Protein AF-A0A1S9T8D0-F1 (afdb_monomer_lite)

Radius of gyration: 22.9 Å; chains: 1; bounding box: 48×33×61 Å

Foldseek 3Di:
DDDDDVCLLPPPCPLLVPDPDPLLVLLLVLLLVCCVQVLPPPPPDDDDDPVNVVSLVVQQVVQVPDPSHDGSVSSNVNSNVVVSVVVVVPQPFDDLPDDLVLLLVLLVCVVVVHDLVVSCVVVVHDSVSSVCLVVLPGSDPVSSVSSVVSNCVNVVD

Organism: Bacillus mycoides (NCBI:txid1405)

pLDDT: mean 74.88, std 17.74, range [31.97, 97.12]

Sequence (157 aa):
MANISEQKLNAPIENVKIAERDYIELAKELAKKIVELDPNGDEEGYECTGEELEQLREIRLKAVNDKDILKGDYVIAAYIDLYREREKFKGEGKYLKATDELIEKIFLNSSEKGNVVEFCSKHGISRDKYYRILKNQFKQEDDRERVERIRMLVSGR

Secondary structure (DSSP, 8-state):
-----HHHHTS-GGGGGG---HHHHHHHHHHHHHHHH-SS---SS-PPPHHHHHHHHHHHHHHHT-SSS--HHHHHHHHHHHHHHHHHT--SS------HHHHHHHHHHHHTT--HHHHHHHHT--HHHHHHHHTT--SSHHHHHHHHHHHHHHHT-

Structure (mmCIF, N/CA/C/O backbone):
data_AF-A0A1S9T8D0-F1
#
_entry.id   AF-A0A1S9T8D0-F1
#
loop_
_atom_site.group_PDB
_atom_site.id
_atom_site.type_symbol
_atom_site.label_atom_id
_atom_site.label_alt_id
_atom_site.label_comp_id
_atom_site.label_asym_id
_atom_site.label_entity_id
_atom_site.label_seq_id
_atom_site.pdbx_PDB_ins_code
_atom_site.Cartn_x
_atom_site.Cartn_y
_atom_site.Cartn_z
_atom_site.occupancy
_atom_site.B_iso_or_equiv
_atom_site.auth_seq_id
_atom_site.auth_comp_id
_atom_site.auth_asym_id
_atom_site.auth_atom_id
_atom_site.pdbx_PDB_model_num
ATOM 1 N N . MET A 1 1 ? 8.963 20.587 -30.701 1.00 31.97 1 MET A N 1
ATOM 2 C CA . MET A 1 1 ? 8.473 20.146 -29.376 1.00 31.97 1 MET A CA 1
ATOM 3 C C . MET A 1 1 ? 7.004 19.782 -29.526 1.00 31.97 1 MET A C 1
ATOM 5 O O . MET A 1 1 ? 6.242 20.634 -29.955 1.00 31.97 1 MET A O 1
ATOM 9 N N . ALA A 1 2 ? 6.597 18.532 -29.284 1.00 33.91 2 ALA A N 1
ATOM 10 C CA . ALA A 1 2 ? 5.173 18.181 -29.362 1.00 33.91 2 ALA A CA 1
ATOM 11 C C . ALA A 1 2 ? 4.403 18.878 -28.222 1.00 33.91 2 ALA A C 1
ATOM 13 O O . ALA A 1 2 ? 4.768 18.708 -27.060 1.00 33.91 2 ALA A O 1
ATOM 14 N N . ASN A 1 3 ? 3.383 19.675 -28.535 1.00 32.69 3 ASN A N 1
ATOM 15 C CA . ASN A 1 3 ? 2.511 20.297 -27.535 1.00 32.69 3 ASN A CA 1
ATOM 16 C C . ASN A 1 3 ? 1.588 19.220 -26.953 1.00 32.69 3 ASN A C 1
ATOM 18 O O . ASN A 1 3 ? 0.561 18.890 -27.541 1.00 32.69 3 ASN A O 1
ATOM 22 N N . ILE A 1 4 ? 1.981 18.636 -25.823 1.00 42.00 4 ILE A N 1
ATOM 23 C CA . ILE A 1 4 ? 1.073 17.838 -24.997 1.00 42.00 4 ILE A CA 1
ATOM 24 C C . ILE A 1 4 ? 0.366 18.819 -24.065 1.00 42.00 4 ILE A C 1
ATOM 26 O O . ILE A 1 4 ? 1.030 19.613 -23.408 1.00 42.00 4 ILE A O 1
ATOM 30 N N . SER A 1 5 ? -0.967 18.794 -24.042 1.00 44.09 5 SER A N 1
ATOM 31 C CA . SER A 1 5 ? -1.758 19.635 -23.142 1.00 44.09 5 SER A CA 1
ATOM 32 C C . SER A 1 5 ? -1.542 19.232 -21.678 1.00 44.09 5 SER A C 1
ATOM 34 O O . SER A 1 5 ? -1.383 18.049 -21.382 1.00 44.09 5 SER A O 1
ATOM 36 N N . GLU A 1 6 ? -1.600 20.189 -20.746 1.00 41.91 6 GLU A N 1
ATOM 37 C CA . GLU A 1 6 ? -1.511 19.926 -19.294 1.00 41.91 6 GLU A CA 1
ATOM 38 C C . GLU A 1 6 ? -2.536 18.886 -18.815 1.00 41.91 6 GLU A C 1
ATOM 40 O O . GLU A 1 6 ? -2.246 18.085 -17.936 1.00 41.91 6 GLU A O 1
ATOM 45 N N . GLN A 1 7 ? -3.714 18.826 -19.444 1.00 41.06 7 GLN A N 1
ATOM 46 C CA . GLN A 1 7 ? -4.706 17.776 -19.185 1.00 41.06 7 GLN A CA 1
ATOM 47 C C . GLN A 1 7 ? -4.200 16.372 -19.520 1.00 41.06 7 GLN A C 1
ATOM 49 O O . GLN A 1 7 ? -4.481 15.436 -18.784 1.00 41.06 7 GLN A O 1
ATOM 54 N N . LYS A 1 8 ? -3.466 16.217 -20.628 1.00 45.25 8 LYS A N 1
ATOM 55 C CA . LYS A 1 8 ? -2.830 14.947 -20.986 1.00 45.25 8 LYS A CA 1
ATOM 56 C C . LYS A 1 8 ? -1.671 14.647 -20.033 1.00 45.25 8 LYS A C 1
ATOM 58 O O . LYS A 1 8 ? -1.516 13.505 -19.629 1.00 45.25 8 LYS A O 1
ATOM 63 N N . LEU A 1 9 ? -0.917 15.668 -19.628 1.00 42.59 9 LEU A N 1
ATOM 64 C CA . LEU A 1 9 ? 0.166 15.547 -18.648 1.00 42.59 9 LEU A CA 1
ATOM 65 C C . LEU A 1 9 ? -0.327 15.091 -17.261 1.00 42.59 9 LEU A C 1
ATOM 67 O O . LEU A 1 9 ? 0.379 14.386 -16.557 1.00 42.59 9 LEU A O 1
ATOM 71 N N . ASN A 1 10 ? -1.544 15.467 -16.875 1.00 41.62 10 ASN A N 1
ATOM 72 C CA . ASN A 1 10 ? -2.137 15.122 -15.580 1.00 41.62 10 ASN A CA 1
ATOM 73 C C . ASN A 1 10 ? -3.204 14.023 -15.687 1.00 41.62 10 ASN A C 1
ATOM 75 O O . ASN A 1 10 ? -3.957 13.795 -14.738 1.00 41.62 10 ASN A O 1
ATOM 79 N N . ALA A 1 11 ? -3.318 13.367 -16.847 1.00 44.59 11 ALA A N 1
ATOM 80 C CA . ALA A 1 11 ? -4.273 12.288 -17.025 1.00 44.59 11 ALA A CA 1
ATOM 81 C C . ALA A 1 11 ? -3.865 11.110 -16.123 1.00 44.59 11 ALA A C 1
ATOM 83 O O . ALA A 1 11 ? -2.700 10.707 -16.150 1.00 44.59 11 ALA A O 1
ATOM 84 N N . PRO A 1 12 ? -4.791 10.542 -15.331 1.00 40.84 12 PRO A N 1
ATOM 85 C CA . PRO A 1 12 ? -4.477 9.406 -14.482 1.00 40.84 12 PRO A CA 1
ATOM 86 C C . PRO A 1 12 ? -3.901 8.262 -15.325 1.00 40.84 12 PRO A C 1
ATOM 88 O O . PRO A 1 12 ? -4.388 7.965 -16.419 1.00 40.84 12 PRO A O 1
ATOM 91 N N . ILE A 1 13 ? -2.884 7.582 -14.784 1.00 50.44 13 ILE A N 1
ATOM 92 C CA . ILE A 1 13 ? -2.142 6.457 -15.400 1.00 50.44 13 ILE A CA 1
ATOM 93 C C . ILE A 1 13 ? -3.057 5.229 -15.672 1.00 50.44 13 ILE A C 1
ATOM 95 O O . ILE A 1 13 ? -2.610 4.147 -16.048 1.00 50.44 13 ILE A O 1
ATOM 99 N N . GLU A 1 14 ? -4.374 5.368 -15.523 1.00 39.81 14 GLU A N 1
ATOM 100 C CA . GLU A 1 14 ? -5.381 4.369 -15.882 1.00 39.81 14 GLU A CA 1
ATOM 101 C C . GLU A 1 14 ? -5.313 3.975 -17.364 1.00 39.81 14 GLU A C 1
ATOM 103 O O . GLU A 1 14 ? -5.489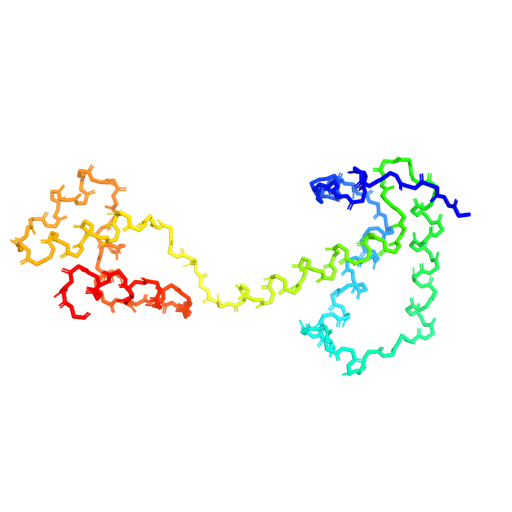 2.800 -17.679 1.00 39.81 14 GLU A O 1
ATOM 108 N N . ASN A 1 15 ? -4.929 4.892 -18.258 1.00 42.66 15 ASN A N 1
ATOM 109 C CA . ASN A 1 15 ? -4.786 4.584 -19.687 1.00 42.66 15 ASN A CA 1
ATOM 110 C C . ASN A 1 15 ? -3.524 3.774 -20.026 1.00 42.66 15 ASN A C 1
ATOM 112 O O . ASN A 1 15 ? -3.501 3.074 -21.034 1.00 42.66 15 ASN A O 1
ATOM 116 N N . VAL A 1 16 ? -2.483 3.810 -19.185 1.00 46.66 16 VAL A N 1
ATOM 117 C CA . VAL A 1 16 ? -1.256 3.020 -19.413 1.00 46.66 16 VAL A CA 1
ATOM 118 C C . VAL A 1 16 ? -1.440 1.574 -18.935 1.00 46.66 16 VAL A C 1
ATOM 120 O O . VAL A 1 16 ? -0.822 0.655 -19.463 1.00 46.66 16 VAL A O 1
ATOM 123 N N . LYS A 1 17 ? -2.350 1.330 -17.979 1.00 43.44 17 LYS A N 1
ATOM 124 C CA . LYS A 1 17 ? -2.675 -0.022 -17.488 1.00 43.44 17 LYS A CA 1
ATOM 125 C C . LYS A 1 17 ? -3.363 -0.925 -18.524 1.00 43.44 17 LYS A C 1
ATOM 127 O O . LYS A 1 17 ? -3.420 -2.126 -18.282 1.00 43.44 17 LYS A O 1
ATOM 132 N N . ILE A 1 18 ? -3.880 -0.379 -19.629 1.00 43.38 18 ILE A N 1
ATOM 133 C CA . ILE A 1 18 ? -4.704 -1.116 -20.610 1.00 43.38 18 ILE A CA 1
ATOM 134 C C . ILE A 1 18 ? -3.951 -1.398 -21.928 1.00 43.38 18 ILE A C 1
ATOM 136 O O . ILE A 1 18 ? -4.416 -2.184 -22.748 1.00 43.38 18 ILE A O 1
ATOM 140 N N . ALA A 1 19 ? -2.769 -0.817 -22.145 1.00 53.94 19 ALA A N 1
ATOM 141 C CA . ALA A 1 19 ? -2.039 -0.992 -23.398 1.00 53.94 19 ALA A CA 1
ATOM 142 C C . ALA A 1 19 ? -1.001 -2.129 -23.312 1.00 53.94 19 ALA A C 1
ATOM 144 O O . ALA A 1 19 ? 0.019 -2.012 -22.637 1.00 53.94 19 ALA A O 1
ATOM 145 N N . GLU A 1 20 ? -1.242 -3.225 -24.033 1.00 56.06 20 GLU A N 1
ATOM 146 C CA . GLU A 1 20 ? -0.247 -4.272 -24.305 1.00 56.06 20 GLU A CA 1
ATOM 147 C C . GLU A 1 20 ? 0.674 -3.802 -25.444 1.00 56.06 20 GLU A C 1
ATOM 149 O O . GLU A 1 20 ? 0.419 -4.048 -26.625 1.00 56.06 20 GLU A O 1
ATOM 154 N N . ARG A 1 21 ? 1.721 -3.038 -25.113 1.00 72.12 21 ARG A N 1
ATOM 155 C CA . ARG A 1 21 ? 2.729 -2.577 -26.084 1.00 72.12 21 ARG A CA 1
ATOM 156 C C . ARG A 1 21 ? 4.131 -2.896 -25.584 1.00 72.12 21 ARG A C 1
ATOM 158 O O . ARG A 1 21 ? 4.458 -2.589 -24.443 1.00 72.12 21 ARG A O 1
ATOM 165 N N . ASP A 1 22 ? 4.994 -3.381 -26.471 1.00 76.62 22 ASP A N 1
ATOM 166 C CA . ASP A 1 22 ? 6.369 -3.772 -26.122 1.00 76.62 22 ASP A CA 1
ATOM 167 C C . ASP A 1 22 ? 7.176 -2.636 -25.468 1.00 76.62 22 ASP A C 1
ATOM 169 O O . ASP A 1 22 ? 7.932 -2.857 -24.527 1.00 76.62 22 ASP A O 1
ATOM 173 N N . TYR A 1 23 ? 6.981 -1.388 -25.911 1.00 77.19 23 TYR A N 1
ATOM 174 C CA . TYR A 1 23 ? 7.696 -0.238 -25.343 1.00 77.19 23 TYR A CA 1
ATOM 175 C C . TYR A 1 23 ? 7.205 0.160 -23.942 1.00 77.19 23 TYR A C 1
ATOM 177 O O . TYR A 1 23 ? 7.911 0.860 -23.221 1.00 77.19 23 TYR A O 1
ATOM 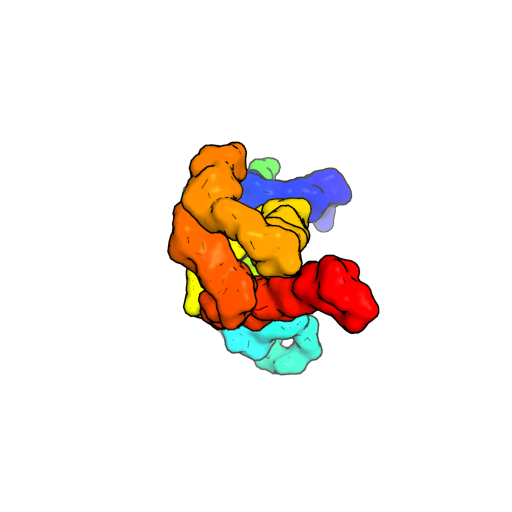185 N N . ILE A 1 24 ? 6.001 -0.266 -23.549 1.00 79.69 24 ILE A N 1
ATOM 186 C CA . ILE A 1 24 ? 5.461 -0.054 -22.202 1.00 79.69 24 ILE A CA 1
ATOM 187 C C . ILE A 1 24 ? 6.091 -1.051 -21.236 1.00 79.69 24 ILE A C 1
ATOM 189 O O . ILE A 1 24 ? 6.461 -0.662 -20.131 1.00 79.69 24 ILE A O 1
ATOM 193 N N . GLU A 1 25 ? 6.262 -2.307 -21.652 1.00 81.69 25 GLU A N 1
ATOM 194 C CA . GLU A 1 25 ? 7.026 -3.288 -20.872 1.00 81.69 25 GLU A CA 1
ATOM 195 C C . GLU A 1 25 ? 8.478 -2.836 -20.703 1.00 81.69 25 GLU A C 1
ATOM 197 O O . GLU A 1 25 ? 8.985 -2.817 -19.583 1.00 81.69 25 GLU A O 1
ATOM 202 N N . LEU A 1 26 ? 9.096 -2.320 -21.770 1.00 82.62 26 LEU A N 1
ATOM 203 C CA . LEU A 1 26 ? 10.441 -1.749 -21.696 1.00 82.62 26 LEU A CA 1
ATOM 204 C C . LEU A 1 26 ? 10.518 -0.561 -20.717 1.00 82.62 26 LEU A C 1
ATOM 206 O O . LEU A 1 26 ? 11.443 -0.470 -19.912 1.00 82.62 26 LEU A O 1
ATOM 210 N N . ALA A 1 27 ? 9.515 0.324 -20.724 1.00 82.69 27 ALA A N 1
ATOM 211 C CA . ALA A 1 27 ? 9.436 1.437 -19.777 1.00 82.69 27 ALA A CA 1
ATOM 212 C C . ALA A 1 27 ? 9.240 0.970 -18.324 1.00 82.69 27 ALA A C 1
ATOM 214 O O . ALA A 1 27 ? 9.817 1.565 -17.414 1.00 82.69 27 ALA A O 1
ATOM 215 N N . LYS A 1 28 ? 8.469 -0.101 -18.090 1.00 82.44 28 LYS A N 1
ATOM 216 C CA . LYS A 1 28 ? 8.297 -0.707 -16.759 1.00 82.44 28 LYS A CA 1
ATOM 217 C C . LYS A 1 28 ? 9.595 -1.307 -16.237 1.00 82.44 28 LYS A C 1
ATOM 219 O O . LYS A 1 28 ? 9.898 -1.129 -15.059 1.00 82.44 28 LYS A O 1
ATOM 224 N N . GLU A 1 29 ? 10.323 -2.045 -17.071 1.00 83.12 29 GLU A N 1
ATOM 225 C CA . GLU A 1 29 ? 11.595 -2.661 -16.685 1.00 83.12 29 GLU A CA 1
ATOM 226 C C . GLU A 1 29 ? 12.643 -1.600 -16.354 1.00 83.12 29 GLU A C 1
ATOM 228 O O . GLU A 1 29 ? 13.293 -1.683 -15.311 1.00 83.12 29 GLU A O 1
ATOM 233 N N . LEU A 1 30 ? 12.744 -0.564 -17.190 1.00 83.38 30 LEU A N 1
ATOM 234 C CA . LEU A 1 30 ? 13.655 0.551 -16.964 1.00 83.38 30 LEU A CA 1
ATOM 235 C C . LEU A 1 30 ? 13.308 1.314 -15.678 1.00 83.38 30 LEU A C 1
ATOM 237 O O . LEU A 1 30 ? 14.175 1.541 -14.840 1.00 83.38 30 LEU A O 1
ATOM 241 N N . ALA A 1 31 ? 12.033 1.652 -15.477 1.00 82.88 31 ALA A N 1
ATOM 242 C CA . ALA A 1 31 ? 11.579 2.324 -14.263 1.00 82.88 31 ALA A CA 1
ATOM 243 C C . ALA A 1 31 ? 11.861 1.506 -12.995 1.00 82.88 31 ALA A C 1
ATOM 245 O O . ALA A 1 31 ? 12.239 2.067 -11.970 1.00 82.88 31 ALA A O 1
ATOM 246 N N . LYS A 1 32 ? 11.715 0.178 -13.063 1.00 83.19 32 LYS A N 1
ATOM 247 C CA . LYS A 1 32 ? 12.037 -0.713 -11.947 1.00 83.19 32 LYS A CA 1
ATOM 248 C C . LYS A 1 32 ? 13.523 -0.652 -11.588 1.00 83.19 32 LYS A C 1
ATOM 250 O O . LYS A 1 32 ? 13.835 -0.481 -10.417 1.00 83.19 32 LYS A O 1
ATOM 255 N N . LYS A 1 33 ? 14.420 -0.746 -12.579 1.00 80.75 33 LYS A N 1
ATOM 256 C CA . LYS A 1 33 ? 15.877 -0.641 -12.369 1.00 80.75 33 LYS A CA 1
ATOM 257 C C . LYS A 1 33 ? 16.270 0.705 -11.761 1.00 80.75 33 LYS A C 1
ATOM 259 O O . LYS A 1 33 ? 17.070 0.745 -10.833 1.00 80.75 33 LYS A O 1
ATOM 264 N N . ILE A 1 34 ? 15.663 1.790 -12.248 1.00 78.12 34 ILE A N 1
ATOM 265 C CA . ILE A 1 34 ? 15.878 3.139 -11.709 1.00 78.12 34 ILE A CA 1
ATOM 266 C C . ILE A 1 34 ? 15.506 3.189 -10.228 1.00 78.12 34 ILE A C 1
ATOM 268 O O . ILE A 1 34 ? 16.302 3.656 -9.428 1.00 78.12 34 ILE A O 1
ATOM 272 N N . VAL A 1 35 ? 14.334 2.676 -9.842 1.00 78.38 35 VAL A N 1
ATOM 273 C CA . VAL A 1 35 ? 13.895 2.676 -8.434 1.00 78.38 35 VAL A CA 1
ATOM 274 C C . VAL A 1 35 ? 14.707 1.713 -7.564 1.00 78.38 35 VAL A C 1
ATOM 276 O O . VAL A 1 35 ? 14.905 1.987 -6.386 1.00 78.38 35 VAL A O 1
ATOM 279 N N . GLU A 1 36 ? 15.207 0.604 -8.112 1.00 77.31 36 GLU A N 1
ATOM 280 C CA . GLU A 1 36 ? 16.118 -0.296 -7.389 1.00 77.31 36 GLU A CA 1
ATOM 281 C C . GLU A 1 36 ? 17.448 0.392 -7.021 1.00 77.31 36 GLU A C 1
ATOM 283 O O . GLU A 1 36 ? 18.027 0.064 -5.986 1.00 77.31 36 GLU A O 1
ATOM 288 N N . LEU A 1 37 ? 17.916 1.343 -7.837 1.00 73.75 37 LEU A N 1
ATOM 289 C CA . LEU A 1 37 ? 19.172 2.077 -7.633 1.00 73.75 37 LEU A CA 1
ATOM 290 C C . LEU A 1 37 ? 18.982 3.426 -6.919 1.00 73.75 37 LEU A C 1
ATOM 292 O O . LEU A 1 37 ? 19.822 3.803 -6.108 1.00 73.75 37 LEU A O 1
ATOM 296 N N . ASP A 1 38 ? 17.878 4.122 -7.190 1.00 70.62 38 ASP A N 1
ATOM 297 C CA . ASP A 1 38 ? 17.482 5.395 -6.580 1.00 70.62 38 ASP A CA 1
ATOM 298 C C . ASP A 1 38 ? 16.011 5.334 -6.100 1.00 70.62 38 ASP A C 1
ATOM 300 O O . ASP A 1 38 ? 15.080 5.856 -6.745 1.00 70.62 38 ASP A O 1
ATOM 304 N N . PRO A 1 39 ? 15.775 4.664 -4.954 1.00 68.12 39 PRO A N 1
ATOM 305 C CA . PRO A 1 39 ? 14.431 4.426 -4.435 1.00 68.12 39 PRO A CA 1
ATOM 306 C C . PRO A 1 39 ? 13.719 5.706 -3.989 1.00 68.12 39 PRO A C 1
ATOM 308 O O . PRO A 1 39 ? 12.487 5.749 -3.995 1.00 68.12 39 PRO A O 1
ATOM 311 N N . ASN A 1 40 ? 14.468 6.752 -3.636 1.00 67.31 40 ASN A N 1
ATOM 312 C CA . ASN A 1 40 ? 13.917 7.985 -3.076 1.00 67.31 40 ASN A CA 1
ATOM 313 C C . ASN A 1 40 ? 13.859 9.142 -4.079 1.00 67.31 40 ASN A C 1
ATOM 315 O O . ASN A 1 40 ? 13.053 10.049 -3.883 1.00 67.31 40 ASN A O 1
ATOM 319 N N . GLY A 1 41 ? 14.602 9.085 -5.188 1.00 66.19 41 GLY A N 1
ATOM 320 C CA . GLY A 1 41 ? 14.648 10.193 -6.143 1.00 66.19 41 GLY A CA 1
ATOM 321 C C . GLY A 1 41 ? 15.604 11.297 -5.752 1.00 66.19 41 GLY A C 1
ATOM 322 O O . GLY A 1 41 ? 15.401 12.428 -6.182 1.00 66.19 41 GLY A O 1
ATOM 323 N N . ASP A 1 42 ? 16.617 10.975 -4.952 1.00 61.94 42 ASP A N 1
ATOM 324 C CA . ASP A 1 42 ? 17.525 11.960 -4.363 1.00 61.94 42 ASP A CA 1
ATOM 325 C C . ASP A 1 42 ? 18.675 12.339 -5.327 1.00 61.94 42 ASP A C 1
ATOM 327 O O . ASP A 1 42 ? 19.631 12.993 -4.922 1.00 61.94 42 ASP A O 1
ATOM 331 N N . GLU A 1 43 ? 18.580 11.939 -6.608 1.00 54.44 43 GLU A N 1
ATOM 332 C CA . GLU A 1 43 ? 19.524 12.176 -7.723 1.00 54.44 43 GLU A CA 1
ATOM 333 C C . GLU A 1 43 ? 20.962 11.648 -7.521 1.00 54.44 43 GLU A C 1
ATOM 335 O O . GLU A 1 43 ? 21.720 11.535 -8.488 1.00 54.44 43 GLU A O 1
ATOM 340 N N . GLU A 1 44 ? 21.349 11.239 -6.313 1.00 48.34 44 GLU A N 1
ATOM 341 C CA . GLU A 1 44 ? 22.659 10.656 -6.027 1.00 48.34 44 GLU A CA 1
ATOM 342 C C . GLU A 1 44 ? 22.727 9.178 -6.456 1.00 48.34 44 GLU A C 1
ATOM 344 O O . GLU A 1 44 ? 22.576 8.267 -5.647 1.00 48.34 44 GLU A O 1
ATOM 349 N N . GLY A 1 45 ? 23.011 8.920 -7.739 1.00 52.97 45 GLY A N 1
ATOM 350 C CA . GLY A 1 45 ? 23.685 7.669 -8.126 1.00 52.97 45 GLY A CA 1
ATOM 351 C C . GLY A 1 45 ? 23.179 6.908 -9.351 1.00 52.97 45 GLY A C 1
ATOM 352 O O . GLY A 1 45 ? 23.804 5.910 -9.708 1.00 52.97 45 GLY A O 1
ATOM 353 N N . TYR A 1 46 ? 22.110 7.339 -10.027 1.00 59.16 46 TYR A N 1
ATOM 354 C CA . TYR A 1 46 ? 21.674 6.662 -11.254 1.00 59.16 46 TYR A CA 1
ATOM 355 C C . TYR A 1 46 ? 22.301 7.283 -12.511 1.00 59.16 46 TYR A C 1
ATOM 357 O O . TYR A 1 46 ? 21.835 8.297 -13.031 1.00 59.16 46 TYR A O 1
ATOM 365 N N . GLU A 1 47 ? 23.339 6.634 -13.039 1.00 64.25 47 GLU A N 1
ATOM 366 C CA . GLU A 1 47 ? 23.850 6.895 -14.387 1.00 64.25 47 GLU A CA 1
ATOM 367 C C . GLU A 1 47 ? 23.299 5.849 -15.364 1.00 64.25 47 GLU A C 1
ATOM 369 O O . GLU A 1 47 ? 23.505 4.650 -15.186 1.00 64.25 47 GLU A O 1
ATOM 374 N N . CYS A 1 48 ? 22.616 6.299 -16.422 1.00 64.62 48 CYS A N 1
ATOM 375 C CA . CYS A 1 48 ? 22.142 5.399 -17.474 1.00 64.62 48 CYS A CA 1
ATOM 376 C C . CYS A 1 48 ? 23.324 4.733 -18.189 1.00 64.62 48 CYS A C 1
ATOM 378 O O . CYS A 1 48 ? 24.200 5.405 -18.740 1.00 64.62 48 CYS A O 1
ATOM 380 N N . THR A 1 49 ? 23.286 3.411 -18.283 1.00 75.06 49 THR A N 1
ATOM 381 C CA . THR A 1 49 ? 24.174 2.633 -19.147 1.00 75.06 49 THR A CA 1
ATOM 382 C C . THR A 1 49 ? 23.876 2.886 -20.631 1.00 75.06 49 THR A C 1
ATOM 384 O O . THR A 1 49 ? 22.806 3.366 -21.015 1.00 75.06 49 THR A O 1
ATOM 387 N N . GLY A 1 50 ? 24.822 2.530 -21.508 1.00 74.56 50 GLY A N 1
ATOM 388 C CA . GLY A 1 50 ? 24.641 2.659 -22.960 1.00 74.56 50 GLY A CA 1
ATOM 389 C C . GLY A 1 50 ? 23.436 1.880 -23.505 1.00 74.56 50 GLY A C 1
ATOM 390 O O . GLY A 1 50 ? 22.792 2.335 -24.447 1.00 74.56 50 GLY A O 1
ATOM 391 N N . GLU A 1 51 ? 23.098 0.746 -22.888 1.00 80.25 51 GLU A N 1
ATOM 392 C CA . GLU A 1 51 ? 21.914 -0.048 -23.229 1.00 80.25 51 GLU A CA 1
ATOM 393 C C . GLU A 1 51 ? 20.620 0.658 -22.800 1.00 80.25 51 GLU A C 1
ATOM 395 O O . GLU A 1 51 ? 19.686 0.776 -23.590 1.00 80.25 51 GLU A O 1
ATOM 400 N N . GLU A 1 52 ? 20.579 1.217 -21.589 1.00 74.50 52 GLU A N 1
ATOM 401 C CA . GLU A 1 52 ? 19.418 1.958 -21.074 1.00 74.50 52 GLU A CA 1
ATOM 402 C C . GLU A 1 52 ? 19.149 3.234 -21.878 1.00 74.50 52 GLU A C 1
ATOM 404 O O . GLU A 1 52 ? 17.996 3.586 -22.121 1.00 74.50 52 GLU A O 1
ATOM 409 N N . LEU A 1 53 ? 20.197 3.899 -22.372 1.00 75.12 53 LEU A N 1
ATOM 410 C CA . LEU A 1 53 ? 20.057 5.029 -23.293 1.00 75.12 53 LEU A CA 1
ATOM 411 C C . LEU A 1 53 ? 19.398 4.628 -24.621 1.00 75.12 53 LEU A C 1
ATOM 413 O O . LEU A 1 53 ? 18.623 5.412 -25.179 1.00 75.12 53 LEU A O 1
ATOM 417 N N . GLU A 1 54 ? 19.676 3.427 -25.125 1.00 79.50 54 GLU A N 1
ATOM 418 C CA . GLU A 1 54 ? 19.053 2.921 -26.348 1.00 79.50 54 GLU A CA 1
ATOM 419 C C . GLU A 1 54 ? 17.594 2.511 -26.098 1.00 79.50 54 GLU A C 1
ATOM 421 O O . GLU A 1 54 ? 16.712 2.870 -26.879 1.00 79.50 54 GLU A O 1
ATOM 426 N N . GLN A 1 55 ? 17.305 1.902 -24.945 1.00 78.69 55 GLN A N 1
ATOM 427 C CA . GLN A 1 55 ? 15.935 1.617 -24.503 1.00 78.69 55 GLN A CA 1
ATOM 428 C C . GLN A 1 55 ? 15.111 2.903 -24.338 1.00 78.69 55 GLN A C 1
ATOM 430 O O . GLN A 1 55 ? 13.981 2.986 -24.817 1.00 78.69 55 GLN A O 1
ATOM 435 N N . LEU A 1 56 ? 15.687 3.955 -23.744 1.00 77.38 56 LEU A N 1
ATOM 436 C CA . LEU A 1 56 ? 15.064 5.279 -23.648 1.00 77.38 56 LEU A CA 1
ATOM 437 C C . LEU A 1 56 ? 14.714 5.843 -25.028 1.00 77.38 56 LEU A C 1
ATOM 439 O O . LEU A 1 56 ? 13.626 6.392 -25.223 1.00 77.38 56 LEU A O 1
ATOM 443 N N . ARG A 1 57 ? 15.624 5.721 -26.000 1.00 77.31 57 ARG A N 1
ATOM 444 C CA . ARG A 1 57 ? 15.373 6.154 -27.382 1.00 77.31 57 ARG A CA 1
ATOM 445 C C . ARG A 1 57 ? 14.260 5.347 -28.028 1.00 77.31 57 ARG A C 1
ATOM 447 O O . ARG A 1 57 ? 13.393 5.945 -28.663 1.00 77.31 57 ARG A O 1
ATOM 454 N N . GLU A 1 58 ? 14.251 4.034 -27.840 1.00 81.00 58 GLU A N 1
ATOM 455 C CA . GLU A 1 58 ? 13.215 3.153 -28.371 1.00 81.00 58 GLU A CA 1
ATOM 456 C C . GLU A 1 58 ? 11.834 3.496 -27.795 1.00 81.00 58 GLU A C 1
ATOM 458 O O . GLU A 1 58 ? 10.878 3.680 -28.554 1.00 81.00 58 GLU A O 1
ATOM 463 N N 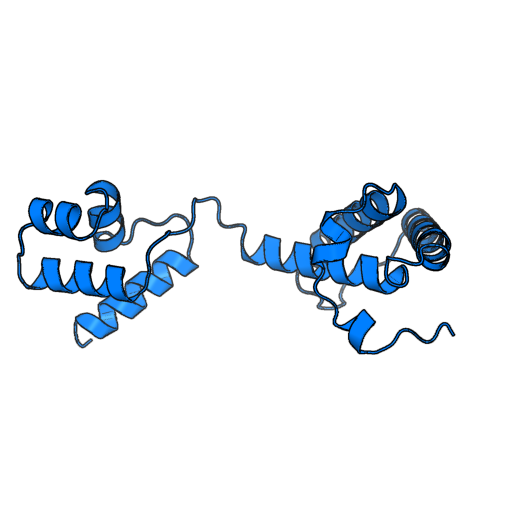. ILE A 1 59 ? 11.741 3.681 -26.474 1.00 79.31 59 ILE A N 1
ATOM 464 C CA . ILE A 1 59 ? 10.514 4.103 -25.785 1.00 79.31 59 ILE A CA 1
ATOM 465 C C . ILE A 1 59 ? 10.048 5.452 -26.325 1.00 79.31 59 ILE A C 1
ATOM 467 O O . ILE A 1 59 ? 8.883 5.599 -26.690 1.00 79.31 59 ILE A O 1
ATOM 471 N N . ARG A 1 60 ? 10.946 6.439 -26.430 1.00 75.56 60 ARG A N 1
ATOM 472 C CA . ARG A 1 60 ? 10.623 7.768 -26.974 1.00 75.56 60 ARG A CA 1
ATOM 473 C C . ARG A 1 60 ? 10.109 7.681 -28.405 1.00 75.56 60 ARG A C 1
ATOM 475 O O . ARG A 1 60 ? 9.087 8.288 -28.712 1.00 75.56 60 ARG A O 1
ATOM 482 N N . LEU A 1 61 ? 10.788 6.935 -29.271 1.00 78.12 61 LEU A N 1
ATOM 483 C CA . LEU A 1 61 ? 10.444 6.832 -30.685 1.00 78.12 61 LEU A CA 1
ATOM 484 C C . LEU A 1 61 ? 9.112 6.102 -30.893 1.00 78.12 61 LEU A C 1
ATOM 486 O O . LEU A 1 61 ? 8.289 6.549 -31.691 1.00 78.12 61 LEU A O 1
ATOM 490 N N . LYS A 1 62 ? 8.862 5.021 -30.150 1.00 77.06 62 LYS A N 1
ATOM 491 C CA . LYS A 1 62 ? 7.597 4.277 -30.223 1.00 77.06 62 LYS A CA 1
ATOM 492 C C . LYS A 1 62 ? 6.438 5.061 -29.598 1.00 77.06 62 LYS A C 1
ATOM 494 O O . LYS A 1 62 ? 5.393 5.177 -30.230 1.00 77.06 62 LYS A O 1
ATOM 499 N N . ALA A 1 63 ? 6.643 5.692 -28.441 1.00 73.12 63 ALA A N 1
ATOM 500 C CA . ALA A 1 63 ? 5.615 6.481 -27.760 1.00 73.12 63 ALA A CA 1
ATOM 501 C C . ALA A 1 63 ? 5.233 7.769 -28.508 1.00 73.12 63 ALA A C 1
ATOM 503 O O . ALA A 1 63 ? 4.080 8.175 -28.468 1.00 73.12 63 ALA A O 1
ATOM 504 N N . VAL A 1 64 ? 6.163 8.415 -29.226 1.00 69.19 64 VAL A N 1
ATOM 505 C CA . VAL A 1 64 ? 5.849 9.600 -30.057 1.00 69.19 64 VAL A CA 1
ATOM 506 C C . VAL A 1 64 ? 4.888 9.265 -31.204 1.00 69.19 64 VAL A C 1
ATOM 508 O O . VAL A 1 64 ? 4.133 10.134 -31.639 1.00 69.19 64 VAL A O 1
ATOM 511 N N . ASN A 1 65 ? 4.909 8.021 -31.686 1.00 69.12 65 ASN A N 1
ATOM 512 C CA . ASN A 1 65 ? 4.016 7.543 -32.739 1.00 69.12 65 ASN A CA 1
ATOM 513 C C . ASN A 1 65 ? 2.668 7.033 -32.202 1.00 69.12 65 ASN A C 1
ATOM 515 O O . ASN A 1 65 ? 1.750 6.802 -32.993 1.00 69.12 65 ASN A O 1
ATOM 519 N N . ASP A 1 66 ? 2.536 6.867 -30.885 1.00 69.19 66 ASP A N 1
ATOM 520 C CA . ASP A 1 66 ? 1.299 6.443 -30.242 1.00 69.19 66 ASP A CA 1
ATOM 521 C C . ASP A 1 66 ? 0.416 7.671 -29.951 1.00 69.19 66 ASP A C 1
ATOM 523 O O . ASP A 1 66 ? 0.842 8.651 -29.340 1.00 69.19 66 ASP A O 1
ATOM 527 N N . LYS A 1 67 ? -0.823 7.658 -30.454 1.00 64.50 67 LYS A N 1
ATOM 528 C CA . LYS A 1 67 ? -1.763 8.784 -30.303 1.00 64.50 67 LYS A CA 1
ATOM 529 C C . LYS A 1 67 ? -2.469 8.781 -28.946 1.00 64.50 67 LYS A C 1
ATOM 531 O O . LYS A 1 67 ? -2.933 9.842 -28.501 1.00 64.50 67 LYS A O 1
ATOM 536 N N . ASP A 1 68 ? -2.542 7.608 -28.326 1.00 61.22 68 ASP A N 1
ATOM 537 C CA . ASP A 1 68 ? -3.308 7.339 -27.113 1.00 61.22 68 ASP A CA 1
ATOM 538 C C . ASP A 1 68 ? -2.434 7.484 -25.862 1.00 61.22 68 ASP A C 1
ATOM 540 O O . ASP A 1 68 ? -2.936 7.784 -24.777 1.00 61.22 68 ASP A O 1
ATOM 544 N N . ILE A 1 69 ? -1.116 7.344 -26.022 1.00 58.72 69 ILE A N 1
ATOM 545 C CA . ILE A 1 69 ? -0.140 7.371 -24.933 1.00 58.72 69 ILE A CA 1
ATOM 546 C C . ILE A 1 69 ? 0.660 8.682 -24.935 1.00 58.72 69 ILE A C 1
ATOM 548 O O . ILE A 1 69 ? 0.793 9.387 -25.934 1.00 58.72 69 ILE A O 1
ATOM 552 N N . LEU A 1 70 ? 1.135 9.070 -23.754 1.00 64.31 70 LEU A N 1
ATOM 553 C CA . LEU A 1 70 ? 1.945 10.269 -23.549 1.00 64.31 70 LEU A CA 1
ATOM 554 C C . LEU A 1 70 ? 3.351 10.083 -24.142 1.00 64.31 70 LEU A C 1
ATOM 556 O O . LEU A 1 70 ? 3.763 8.973 -24.467 1.00 64.31 70 LEU A O 1
ATOM 560 N N . LYS A 1 71 ? 4.114 11.174 -24.289 1.00 69.0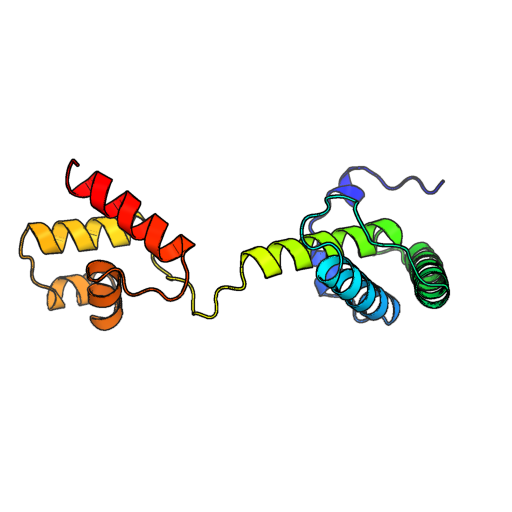0 71 LYS A N 1
ATOM 561 C CA . LYS A 1 71 ? 5.521 11.099 -24.733 1.00 69.00 71 LYS A CA 1
ATOM 562 C C . LYS A 1 71 ? 6.300 10.097 -23.880 1.00 69.00 71 LYS A C 1
ATOM 564 O O . LYS A 1 71 ? 6.079 10.029 -22.676 1.00 69.00 71 LYS A O 1
ATOM 569 N N . GLY A 1 72 ? 7.271 9.412 -24.485 1.00 60.59 72 GLY A N 1
ATOM 570 C CA . GLY A 1 72 ? 8.052 8.364 -23.817 1.00 60.59 72 GLY A CA 1
ATOM 571 C C . GLY A 1 72 ? 8.619 8.763 -22.451 1.00 60.59 72 GLY A C 1
ATOM 572 O O . GLY A 1 72 ? 8.486 7.991 -21.510 1.00 60.59 72 GLY A O 1
ATOM 573 N N . ASP A 1 73 ? 9.137 9.989 -22.304 1.00 64.44 73 ASP A N 1
ATOM 574 C CA . ASP A 1 73 ? 9.656 10.501 -21.019 1.00 64.44 73 ASP A CA 1
ATOM 575 C C . ASP A 1 73 ? 8.615 10.497 -19.899 1.00 64.44 73 ASP A C 1
ATOM 577 O O . ASP A 1 73 ? 8.920 10.171 -18.757 1.00 64.44 73 ASP A O 1
ATOM 581 N N . TYR A 1 74 ? 7.368 10.816 -20.239 1.00 68.25 74 TYR A N 1
ATOM 582 C CA . TYR A 1 74 ? 6.273 10.788 -19.285 1.00 68.25 74 TYR A CA 1
ATOM 583 C C . TYR A 1 74 ? 5.932 9.356 -18.876 1.00 68.25 74 TYR A C 1
ATOM 585 O O . TYR A 1 74 ? 5.692 9.090 -17.706 1.00 68.25 74 TYR A O 1
ATOM 593 N N . VAL A 1 75 ? 5.915 8.425 -19.835 1.00 69.00 75 VAL A N 1
ATOM 594 C CA . VAL A 1 75 ? 5.627 7.009 -19.562 1.00 69.00 75 VAL A CA 1
ATOM 595 C C . VAL A 1 75 ? 6.647 6.443 -18.575 1.00 69.00 75 VAL A C 1
ATOM 597 O O . VAL A 1 75 ? 6.271 5.756 -17.632 1.00 69.00 75 VAL A O 1
ATOM 600 N N . ILE A 1 76 ? 7.924 6.779 -18.760 1.00 73.38 76 ILE A N 1
ATOM 601 C CA . ILE A 1 76 ? 9.009 6.355 -17.870 1.00 73.38 76 ILE A CA 1
ATOM 602 C C . ILE A 1 76 ? 8.836 6.967 -16.475 1.00 73.38 76 ILE A C 1
ATOM 604 O O . ILE A 1 76 ? 8.811 6.226 -15.495 1.00 73.38 76 ILE A O 1
ATOM 608 N N . ALA A 1 77 ? 8.646 8.289 -16.383 1.00 69.81 77 ALA A N 1
ATOM 609 C CA . ALA A 1 77 ? 8.447 8.984 -15.109 1.00 69.81 77 ALA A CA 1
ATOM 610 C C . ALA A 1 77 ? 7.239 8.439 -14.327 1.00 69.81 77 ALA A C 1
ATOM 612 O O . ALA A 1 77 ? 7.353 8.114 -13.149 1.00 69.81 77 ALA A O 1
ATOM 613 N N . ALA A 1 78 ? 6.112 8.223 -15.009 1.00 69.81 78 ALA A N 1
ATOM 614 C CA . ALA A 1 78 ? 4.904 7.660 -14.418 1.00 69.81 78 ALA A CA 1
ATOM 615 C C . ALA A 1 78 ? 5.137 6.265 -13.813 1.00 69.81 78 ALA A C 1
ATOM 617 O O . ALA A 1 78 ? 4.596 5.942 -12.755 1.00 69.81 78 ALA A O 1
ATO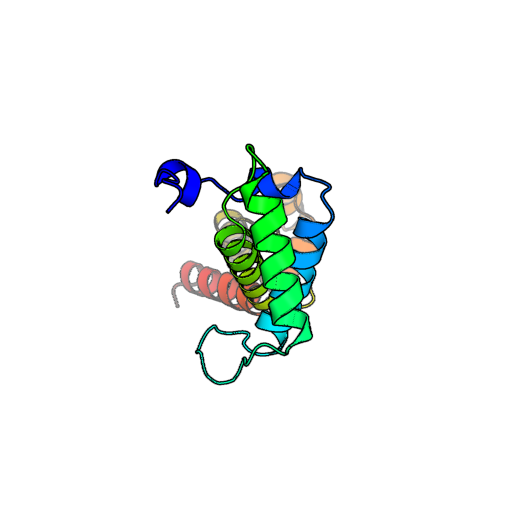M 618 N N . TYR A 1 79 ? 5.941 5.419 -14.466 1.00 73.12 79 TYR A N 1
ATOM 619 C CA . TYR A 1 79 ? 6.284 4.115 -13.906 1.00 73.12 79 TYR A CA 1
ATOM 620 C C . TYR A 1 79 ? 7.276 4.206 -12.749 1.00 73.12 79 TYR A C 1
ATOM 622 O O . TYR A 1 79 ? 7.128 3.432 -11.804 1.00 73.12 79 TYR A O 1
ATOM 630 N N . ILE A 1 80 ? 8.238 5.133 -12.782 1.00 75.38 80 ILE A N 1
ATOM 631 C CA . ILE A 1 80 ? 9.156 5.376 -11.657 1.00 75.38 80 ILE A CA 1
ATOM 632 C C . ILE A 1 80 ? 8.343 5.725 -10.407 1.00 75.38 80 ILE A C 1
ATOM 634 O O . ILE A 1 80 ? 8.494 5.067 -9.379 1.00 75.38 80 ILE A O 1
ATOM 638 N N . ASP A 1 81 ? 7.411 6.672 -10.516 1.00 69.81 81 ASP A N 1
ATOM 639 C CA . ASP A 1 81 ? 6.558 7.083 -9.397 1.00 69.81 81 ASP A CA 1
ATOM 640 C C . ASP A 1 81 ? 5.717 5.915 -8.864 1.00 69.81 81 ASP A C 1
ATOM 642 O O . ASP A 1 81 ? 5.686 5.666 -7.657 1.00 69.81 81 ASP A O 1
ATOM 646 N N . LEU A 1 82 ? 5.120 5.116 -9.757 1.00 71.19 82 LEU A N 1
ATOM 647 C CA . LEU A 1 82 ? 4.380 3.909 -9.372 1.00 71.19 82 LEU A CA 1
ATOM 648 C C . LEU A 1 82 ? 5.246 2.888 -8.623 1.00 71.19 82 LEU A C 1
ATOM 650 O O . LEU A 1 82 ? 4.759 2.232 -7.700 1.00 71.19 82 LEU A O 1
ATOM 654 N N . TYR A 1 83 ? 6.501 2.694 -9.029 1.00 68.62 83 TYR A N 1
ATOM 655 C CA . TYR A 1 83 ? 7.411 1.782 -8.337 1.00 68.62 83 TYR A CA 1
ATOM 656 C C . TYR A 1 83 ? 7.837 2.338 -6.977 1.00 68.62 83 TYR A C 1
ATOM 658 O O . TYR A 1 83 ? 7.817 1.585 -6.006 1.00 68.62 83 TYR A O 1
ATOM 666 N N . ARG A 1 84 ? 8.114 3.641 -6.860 1.00 69.19 84 ARG A N 1
ATOM 667 C CA . ARG A 1 84 ? 8.419 4.287 -5.570 1.00 69.19 84 ARG A CA 1
ATOM 668 C C . ARG A 1 84 ? 7.255 4.195 -4.593 1.00 69.19 84 ARG A C 1
ATOM 670 O O . ARG A 1 84 ? 7.448 3.853 -3.428 1.00 69.19 84 ARG A O 1
ATOM 677 N N . GLU A 1 85 ? 6.033 4.440 -5.062 1.00 65.94 85 GLU A N 1
ATOM 678 C CA . GLU A 1 85 ? 4.830 4.213 -4.262 1.00 65.94 85 GLU A CA 1
ATOM 679 C C . GLU A 1 85 ? 4.748 2.751 -3.811 1.00 65.94 85 GLU A C 1
ATOM 681 O O . GLU A 1 85 ? 4.552 2.483 -2.631 1.00 65.94 85 GLU A O 1
ATOM 686 N N . ARG A 1 86 ? 4.977 1.783 -4.708 1.00 63.00 86 ARG A N 1
ATOM 687 C CA . ARG A 1 86 ? 4.983 0.355 -4.348 1.00 63.00 86 ARG A CA 1
ATOM 688 C C . ARG A 1 86 ? 6.048 -0.015 -3.315 1.00 63.00 86 ARG A C 1
ATOM 690 O O . ARG A 1 86 ? 5.734 -0.825 -2.447 1.00 63.00 86 ARG A O 1
ATOM 697 N N . GLU A 1 87 ? 7.256 0.545 -3.380 1.00 58.75 87 GLU A N 1
ATOM 698 C CA . GLU A 1 87 ? 8.295 0.326 -2.360 1.00 58.75 87 GLU A CA 1
ATOM 699 C C . GLU A 1 87 ? 7.861 0.871 -0.993 1.00 58.75 87 GLU A C 1
ATOM 701 O O . GLU A 1 87 ? 8.025 0.182 0.013 1.00 58.75 87 GLU A O 1
ATOM 706 N N . LYS A 1 88 ? 7.197 2.037 -0.941 1.00 57.91 88 LYS A N 1
ATOM 707 C CA . LYS A 1 88 ? 6.585 2.544 0.307 1.00 57.91 88 LYS A CA 1
ATOM 708 C C . LYS A 1 88 ? 5.550 1.567 0.883 1.00 57.91 88 LYS A C 1
ATOM 710 O O . LYS A 1 88 ? 5.358 1.500 2.090 1.00 57.91 88 LYS A O 1
ATOM 715 N N . PHE A 1 89 ? 4.919 0.761 0.030 1.00 50.28 89 PHE A N 1
ATOM 716 C CA . PHE A 1 89 ? 3.903 -0.230 0.389 1.00 50.28 89 PHE A CA 1
ATOM 717 C C . PHE A 1 89 ? 4.446 -1.674 0.570 1.00 50.28 89 PHE A C 1
ATOM 719 O O . PHE A 1 89 ? 3.672 -2.613 0.771 1.00 50.28 89 PHE A O 1
ATOM 726 N N . LYS A 1 90 ? 5.767 -1.906 0.547 1.00 47.84 90 LYS A N 1
ATOM 727 C CA . LYS A 1 90 ? 6.385 -3.252 0.625 1.00 47.84 90 LYS A CA 1
ATOM 728 C C . LYS A 1 90 ? 6.549 -3.841 2.040 1.00 47.84 90 LYS A C 1
ATOM 730 O O . LYS A 1 90 ? 7.414 -4.680 2.277 1.00 47.84 90 LYS A O 1
ATOM 735 N N . GLY A 1 91 ? 5.687 -3.503 2.996 1.00 47.53 91 GLY A N 1
ATOM 736 C CA . GLY A 1 91 ? 5.575 -4.313 4.215 1.00 47.53 91 GLY A CA 1
ATOM 737 C C . GLY A 1 91 ? 4.878 -5.642 3.893 1.00 47.53 91 GLY A C 1
ATOM 738 O O . GLY A 1 91 ? 3.694 -5.633 3.557 1.00 47.53 91 GLY A O 1
ATOM 739 N N . GLU A 1 92 ? 5.572 -6.785 3.977 1.00 48.50 92 GLU A N 1
ATOM 740 C CA . GLU A 1 92 ? 5.012 -8.117 3.687 1.00 48.50 92 GLU A CA 1
ATOM 741 C C . GLU A 1 92 ? 3.836 -8.468 4.620 1.00 48.50 92 GLU A C 1
ATOM 743 O O . GLU A 1 92 ? 3.986 -9.067 5.685 1.00 48.50 92 GLU A O 1
ATOM 748 N N . GLY A 1 93 ? 2.614 -8.130 4.215 1.00 56.06 93 GLY A N 1
ATOM 749 C CA . GLY A 1 93 ? 1.392 -8.425 4.952 1.00 56.06 93 GLY A CA 1
ATOM 750 C C . GLY A 1 93 ? 0.151 -7.944 4.214 1.00 56.06 93 GLY A C 1
ATOM 751 O O . GLY A 1 93 ? 0.201 -7.023 3.413 1.00 56.06 93 GLY A O 1
ATOM 752 N N . LYS A 1 94 ? -1.000 -8.580 4.460 1.00 63.62 94 LYS A N 1
ATOM 753 C CA . LYS A 1 94 ? -2.275 -8.012 4.005 1.00 63.62 94 LYS A CA 1
ATOM 754 C C . LYS A 1 94 ? -2.577 -6.788 4.871 1.00 63.62 94 LYS A C 1
ATOM 756 O O . LYS A 1 94 ? -2.752 -6.974 6.076 1.00 63.62 94 LYS A O 1
ATOM 761 N N . TYR A 1 95 ? -2.721 -5.623 4.242 1.00 73.88 95 TYR A N 1
ATOM 762 C CA . TYR A 1 95 ? -3.235 -4.404 4.869 1.00 73.88 95 TYR A CA 1
ATOM 763 C C . TYR A 1 95 ? -4.494 -4.662 5.697 1.00 73.88 95 TYR A C 1
ATOM 765 O O . TYR A 1 95 ? -5.369 -5.473 5.337 1.00 73.88 95 TYR A O 1
ATOM 773 N N . LEU A 1 96 ? -4.624 -3.928 6.796 1.00 84.31 96 LEU A N 1
ATOM 774 C CA . LEU A 1 96 ? -5.825 -3.884 7.602 1.00 84.31 96 LEU A CA 1
ATOM 775 C C . LEU A 1 96 ? -6.971 -3.253 6.805 1.00 84.31 96 LEU A C 1
ATOM 777 O O . LEU A 1 96 ? -7.154 -2.042 6.735 1.00 84.31 96 LEU A O 1
ATOM 781 N N . LYS A 1 97 ? -7.840 -4.110 6.267 1.00 87.62 97 LYS A N 1
ATOM 782 C CA . LYS A 1 97 ? -9.105 -3.695 5.642 1.00 87.62 97 LYS A CA 1
ATOM 783 C C . LYS A 1 97 ? -10.156 -3.308 6.689 1.00 87.62 97 LYS A C 1
ATOM 785 O O . LYS A 1 97 ? -11.149 -4.018 6.833 1.00 87.62 97 LYS A O 1
ATOM 790 N N . ALA A 1 98 ? -9.942 -2.257 7.471 1.00 87.88 98 ALA A N 1
ATOM 791 C CA . ALA A 1 98 ? -10.913 -1.701 8.421 1.00 87.88 98 ALA A CA 1
ATOM 792 C C . ALA A 1 98 ? -10.928 -0.171 8.311 1.00 87.88 98 ALA A C 1
ATOM 794 O O . ALA A 1 98 ? -9.880 0.420 8.071 1.00 87.88 98 ALA A O 1
ATOM 795 N N . THR A 1 99 ? -12.094 0.457 8.466 1.00 92.06 99 THR A N 1
ATOM 796 C CA . THR A 1 99 ? -12.215 1.922 8.563 1.00 92.06 99 THR A CA 1
ATOM 797 C C . THR A 1 99 ? -11.821 2.397 9.963 1.00 92.06 99 THR A C 1
ATOM 799 O O . THR A 1 99 ? -11.876 1.608 10.908 1.00 92.06 99 THR A O 1
ATOM 802 N N . ASP A 1 100 ? -11.451 3.671 10.108 1.00 92.38 100 ASP A N 1
ATOM 803 C CA . ASP A 1 100 ? -11.109 4.256 11.418 1.00 92.38 100 ASP A CA 1
ATOM 804 C C . ASP A 1 100 ? -12.288 4.161 12.391 1.00 92.38 100 ASP A C 1
ATOM 806 O O . ASP A 1 100 ? -12.138 3.636 13.489 1.00 92.38 100 ASP A O 1
ATOM 810 N N . GLU A 1 101 ? -13.493 4.497 11.924 1.00 94.75 101 GLU A N 1
ATOM 811 C CA . GLU A 1 101 ? -14.739 4.374 12.693 1.00 94.75 101 GLU A CA 1
ATOM 812 C C . GLU A 1 101 ? -14.975 2.944 13.219 1.00 94.75 101 GLU A C 1
ATOM 814 O O . GLU A 1 101 ? -15.477 2.736 14.324 1.00 94.75 101 GLU A O 1
ATOM 819 N N . LEU A 1 102 ? -14.619 1.916 12.439 1.00 94.94 102 LEU A N 1
ATOM 820 C CA . LEU A 1 102 ? -14.741 0.530 12.887 1.00 94.94 102 LEU A CA 1
ATOM 821 C C . LEU A 1 102 ? -13.703 0.198 13.966 1.00 94.94 102 LEU A C 1
ATOM 823 O O . LEU A 1 102 ? -14.027 -0.516 14.913 1.00 94.94 102 LEU A O 1
ATOM 827 N N . ILE A 1 103 ? -12.470 0.688 13.822 1.00 96.31 103 ILE A N 1
ATOM 828 C CA . ILE A 1 103 ? -11.399 0.504 14.810 1.00 96.31 103 ILE A CA 1
ATOM 829 C C . ILE A 1 103 ? -11.788 1.187 16.131 1.00 96.31 103 ILE A C 1
ATOM 831 O O . ILE A 1 103 ? -11.687 0.565 17.188 1.00 96.31 103 ILE A O 1
ATOM 835 N N . GLU A 1 104 ? -12.323 2.408 16.073 1.00 95.81 104 GLU A N 1
ATOM 836 C CA . GLU A 1 104 ? -12.857 3.136 17.231 1.00 95.81 104 GLU A CA 1
ATOM 837 C C . GLU A 1 104 ? -13.963 2.352 17.934 1.00 95.81 104 GLU A C 1
ATOM 839 O O . GLU A 1 104 ? -13.881 2.096 19.135 1.00 95.81 104 GLU A O 1
ATOM 844 N N . LYS A 1 105 ? -14.969 1.888 17.180 1.00 96.19 105 LYS A N 1
ATOM 845 C CA . LYS A 1 105 ? -16.066 1.071 17.719 1.00 96.19 105 LYS A CA 1
ATOM 846 C C . LYS A 1 105 ? -15.567 -0.210 18.390 1.00 96.19 105 LYS A C 1
ATOM 848 O O . LYS A 1 105 ? -16.145 -0.631 19.388 1.00 96.19 105 LYS A O 1
ATOM 853 N N . ILE A 1 106 ? -14.502 -0.829 17.872 1.00 96.62 106 ILE A N 1
ATOM 854 C CA . ILE A 1 106 ? -13.870 -2.006 18.488 1.00 96.62 106 ILE A CA 1
ATOM 855 C C . ILE A 1 106 ? -13.238 -1.644 19.836 1.00 96.62 106 ILE A C 1
ATOM 857 O O . ILE A 1 106 ? -13.436 -2.370 20.813 1.00 96.62 106 ILE A O 1
ATOM 861 N N . PHE A 1 107 ? -12.503 -0.531 19.909 1.00 96.56 107 PHE A N 1
ATOM 862 C CA . PHE A 1 107 ? -11.911 -0.076 21.166 1.00 96.56 107 PHE A CA 1
ATOM 863 C C . PHE A 1 107 ? -12.976 0.306 22.199 1.00 96.56 107 PHE A C 1
ATOM 865 O O . PHE A 1 107 ? -12.879 -0.155 23.335 1.00 96.56 107 PHE A O 1
ATOM 872 N N . LEU A 1 108 ? -14.025 1.029 21.791 1.00 94.94 108 LEU A N 1
ATOM 873 C CA . LEU A 1 108 ? -15.166 1.380 22.646 1.00 94.94 108 LEU A CA 1
ATOM 874 C C . LEU A 1 108 ? -15.885 0.135 23.182 1.00 94.94 108 LEU A C 1
ATOM 876 O O . LEU A 1 108 ? -16.070 -0.010 24.391 1.00 94.94 108 LEU A O 1
ATOM 880 N N . ASN A 1 109 ? -16.197 -0.829 22.309 1.00 95.81 109 ASN A N 1
ATOM 881 C CA . ASN A 1 109 ? -16.815 -2.089 22.726 1.00 95.81 109 ASN A CA 1
ATOM 882 C C . ASN A 1 109 ? -15.930 -2.851 23.729 1.00 95.81 109 ASN A C 1
ATOM 884 O O . ASN A 1 109 ? -16.434 -3.455 24.673 1.00 95.81 109 ASN A O 1
ATOM 888 N N . SER A 1 110 ? -14.603 -2.811 23.561 1.00 93.56 110 SER A N 1
ATOM 889 C CA . SER A 1 110 ? -13.672 -3.427 24.509 1.00 93.56 110 SER A CA 1
ATOM 890 C C . SER A 1 110 ? -13.614 -2.694 25.852 1.00 93.56 110 SER A C 1
ATOM 892 O O . SER A 1 110 ? -13.567 -3.362 26.886 1.00 93.56 110 SER A O 1
ATOM 894 N N . SER A 1 111 ? -13.602 -1.356 25.867 1.00 92.25 111 SER A N 1
ATOM 895 C CA . SER A 1 111 ? -13.583 -0.574 27.113 1.00 92.25 111 SER A CA 1
ATOM 896 C C . SER A 1 111 ? -14.876 -0.730 27.911 1.00 92.25 111 SER A C 1
ATOM 898 O O . SER A 1 111 ? -14.837 -0.815 29.136 1.00 92.25 111 SER A O 1
ATOM 900 N N . GLU A 1 112 ? -16.007 -0.851 27.219 1.00 93.06 112 GLU A N 1
ATOM 901 C CA . GLU A 1 112 ? -17.334 -1.047 27.813 1.00 93.06 112 GLU A CA 1
ATOM 902 C C . GLU A 1 112 ? -17.611 -2.508 28.205 1.00 93.06 112 GLU A C 1
ATOM 904 O O . GLU A 1 112 ? -18.672 -2.816 28.745 1.00 93.06 112 GLU A O 1
ATOM 909 N N . LYS A 1 113 ? -16.658 -3.423 27.962 1.00 92.25 113 LYS A N 1
ATOM 910 C CA . LYS A 1 113 ? -16.814 -4.877 28.162 1.00 92.25 113 LYS A CA 1
ATOM 911 C C . LYS A 1 113 ? -18.022 -5.458 27.405 1.00 92.25 113 LYS A C 1
ATOM 913 O O . LYS A 1 113 ? -18.680 -6.378 27.890 1.00 92.25 113 LYS A O 1
ATOM 918 N N . GLY A 1 114 ? -18.301 -4.932 26.213 1.00 92.06 114 GLY A N 1
ATOM 919 C CA . GLY A 1 114 ? -19.400 -5.364 25.355 1.00 92.06 114 GLY A CA 1
ATOM 920 C C . GLY A 1 114 ? -19.223 -6.780 24.794 1.00 92.06 114 GLY A C 1
ATOM 921 O O . GLY A 1 114 ? -18.119 -7.333 24.725 1.00 92.06 114 GLY A O 1
ATOM 922 N N . ASN A 1 115 ? -20.330 -7.390 24.361 1.00 96.50 115 ASN A N 1
ATOM 923 C CA . ASN A 1 115 ? -20.335 -8.748 23.823 1.00 96.50 115 ASN A CA 1
ATOM 924 C C . ASN A 1 115 ? -19.674 -8.798 22.432 1.00 96.50 115 ASN A C 1
ATOM 926 O O . ASN A 1 115 ? -20.220 -8.325 21.436 1.00 96.50 115 ASN A O 1
ATOM 930 N N . VAL A 1 116 ? -18.496 -9.426 22.354 1.00 95.56 116 VAL A N 1
ATOM 931 C CA . VAL A 1 116 ? -17.705 -9.536 21.115 1.00 95.56 116 VAL A CA 1
ATOM 932 C C . VAL A 1 116 ? -18.455 -10.271 20.000 1.00 95.56 116 VAL A C 1
ATOM 934 O O . VAL A 1 116 ? -18.307 -9.913 18.832 1.00 95.56 116 VAL A O 1
ATOM 937 N N . VAL A 1 117 ? -19.251 -11.294 20.327 1.00 95.88 117 VAL A N 1
ATOM 938 C CA . VAL A 1 117 ? -19.984 -12.088 19.325 1.00 95.88 117 VAL A CA 1
ATOM 939 C C . VAL A 1 117 ? -21.072 -11.239 18.676 1.00 95.88 117 VAL A C 1
ATOM 941 O O . VAL A 1 117 ? -21.148 -11.174 17.448 1.00 95.88 117 VAL A O 1
ATOM 944 N N . GLU A 1 118 ? -21.861 -10.541 19.492 1.00 96.19 118 GLU A N 1
ATOM 945 C CA . GLU A 1 118 ? -22.916 -9.642 19.019 1.00 96.19 118 GLU A CA 1
ATOM 946 C C . GLU A 1 118 ? -22.337 -8.478 18.213 1.00 96.19 118 GLU A C 1
ATOM 948 O O . GLU A 1 118 ? -22.825 -8.188 17.120 1.00 96.19 118 GLU A O 1
ATOM 953 N N . PHE A 1 119 ? -21.244 -7.871 18.688 1.00 97.12 119 PHE A N 1
ATOM 954 C CA . PHE A 1 119 ? -20.541 -6.814 17.962 1.00 97.12 119 PHE A CA 1
ATOM 955 C C . PHE A 1 119 ? -20.083 -7.287 16.576 1.00 97.12 119 PHE A C 1
ATOM 957 O O . PHE A 1 119 ? -20.365 -6.642 15.565 1.00 97.12 119 PHE A O 1
ATOM 964 N N . CYS A 1 120 ? -19.398 -8.435 16.514 1.00 95.88 120 CYS A N 1
ATOM 965 C CA . CYS A 1 120 ? -18.885 -8.988 15.261 1.00 95.88 120 CYS A CA 1
ATOM 966 C C . CYS A 1 120 ? -20.015 -9.302 14.273 1.00 95.88 120 CYS A C 1
ATOM 968 O O . CYS A 1 120 ? -19.892 -8.988 13.089 1.00 95.88 120 CYS A O 1
ATOM 970 N N . SER A 1 121 ? -21.126 -9.860 14.766 1.00 94.94 121 SER A N 1
ATOM 971 C CA . SER A 1 121 ? -22.316 -10.133 13.955 1.00 94.94 121 SER A CA 1
ATOM 972 C C . SER A 1 121 ? -22.953 -8.845 13.429 1.00 94.94 121 SER A C 1
ATOM 974 O O . SER A 1 121 ? -23.280 -8.765 12.248 1.00 94.94 121 SER A O 1
ATOM 976 N N . LYS A 1 122 ? -23.096 -7.821 14.279 1.00 95.50 122 LYS A N 1
ATOM 977 C CA . LYS A 1 122 ? -23.701 -6.528 13.926 1.00 95.50 122 LYS A CA 1
ATOM 978 C C . LYS A 1 122 ? -22.886 -5.763 12.881 1.00 95.50 122 LYS A C 1
ATOM 980 O O . LYS A 1 122 ? -23.460 -5.117 12.011 1.00 95.50 122 LYS A O 1
ATOM 985 N N . HIS A 1 123 ? -21.559 -5.828 12.970 1.00 93.00 123 HIS A N 1
ATOM 986 C CA . HIS A 1 123 ? -20.645 -5.074 12.108 1.00 93.00 123 HIS A CA 1
ATOM 987 C C . HIS A 1 123 ? -20.055 -5.892 10.950 1.00 93.00 123 HIS A C 1
ATOM 989 O O . HIS A 1 123 ? -19.224 -5.374 10.206 1.00 93.00 123 HIS A O 1
ATOM 995 N N . GLY A 1 124 ? -20.465 -7.154 10.779 1.00 92.56 124 GLY A N 1
ATOM 996 C CA . GLY A 1 124 ? -20.033 -7.996 9.660 1.00 92.56 124 GLY A CA 1
ATOM 997 C C . GLY A 1 124 ? -18.525 -8.270 9.639 1.00 92.56 124 GLY A C 1
ATOM 998 O O . GLY A 1 124 ? -17.913 -8.298 8.571 1.00 92.56 124 GLY A O 1
ATOM 999 N N . ILE A 1 125 ? -17.900 -8.446 10.807 1.00 94.50 125 ILE A N 1
ATOM 1000 C CA . ILE A 1 125 ? -16.462 -8.733 10.918 1.00 94.50 125 ILE A CA 1
ATOM 1001 C C . ILE A 1 125 ? -16.196 -10.069 11.606 1.00 94.50 125 ILE A C 1
ATOM 1003 O O . ILE A 1 125 ? -16.975 -10.529 12.435 1.00 94.50 125 ILE A O 1
ATOM 1007 N N . SER A 1 126 ? -15.059 -10.695 11.295 1.00 94.12 126 SER A N 1
ATOM 1008 C CA . SER A 1 126 ? -14.620 -11.891 12.013 1.00 94.12 126 SER A CA 1
ATOM 1009 C C . SER A 1 126 ? -14.050 -11.540 13.391 1.00 94.12 126 SER A C 1
ATOM 1011 O O . SER A 1 126 ? -13.407 -10.502 13.575 1.00 94.12 126 SER A O 1
ATOM 1013 N N . ARG A 1 127 ? -14.214 -12.458 14.353 1.00 94.38 127 ARG A N 1
ATOM 1014 C CA . ARG A 1 127 ? -13.606 -12.349 15.691 1.00 94.38 127 ARG A CA 1
ATOM 1015 C C . ARG A 1 127 ? -12.079 -12.255 15.626 1.00 94.38 127 ARG A C 1
ATOM 1017 O O . ARG A 1 127 ? -11.483 -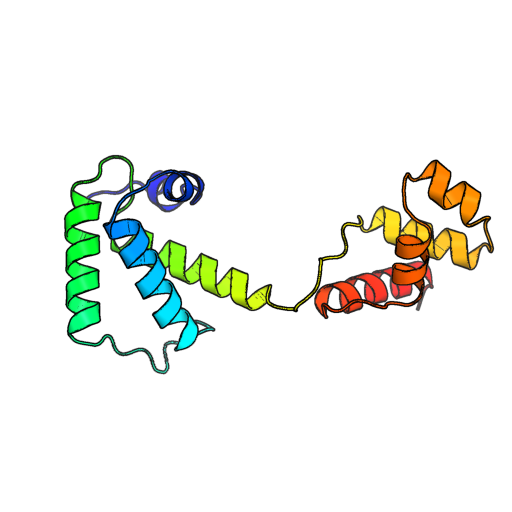11.496 16.382 1.00 94.38 127 ARG A O 1
ATOM 1024 N N . ASP A 1 128 ? -11.450 -12.948 14.680 1.00 93.12 128 ASP A N 1
ATOM 1025 C CA . ASP A 1 128 ? -9.999 -12.871 14.472 1.00 93.12 128 ASP A CA 1
ATOM 1026 C C . ASP A 1 128 ? -9.555 -11.455 14.113 1.00 93.12 128 ASP A C 1
ATOM 1028 O O . ASP A 1 128 ? -8.579 -10.947 14.660 1.00 93.12 128 ASP A O 1
ATOM 1032 N N . LYS A 1 129 ? -10.299 -10.779 13.228 1.00 92.50 129 LYS A N 1
ATOM 1033 C CA . LYS A 1 129 ? -10.021 -9.389 12.863 1.00 92.50 129 LYS A CA 1
ATOM 1034 C C . LYS A 1 129 ? -10.207 -8.459 14.061 1.00 92.50 129 LYS A C 1
ATOM 1036 O O . LYS A 1 129 ? -9.358 -7.598 14.274 1.00 92.50 129 LYS A O 1
ATOM 1041 N N . TYR A 1 130 ? -11.268 -8.666 14.844 1.00 95.69 130 TYR A N 1
ATOM 1042 C CA . TYR A 1 130 ? -11.538 -7.920 16.076 1.00 95.69 130 TYR A CA 1
ATOM 1043 C C . TYR A 1 130 ? -10.358 -8.012 17.058 1.00 95.69 130 TYR A C 1
ATOM 1045 O O . TYR A 1 130 ? -9.788 -6.995 17.450 1.00 95.69 130 TYR A O 1
ATOM 1053 N N . TYR A 1 131 ? -9.916 -9.228 17.396 1.00 95.50 131 TYR A N 1
ATOM 1054 C CA . TYR A 1 131 ? -8.802 -9.417 18.329 1.00 95.50 131 TYR A CA 1
ATOM 1055 C C . TYR A 1 131 ? -7.451 -8.996 17.760 1.00 95.50 131 TYR A C 1
ATOM 1057 O O . TYR A 1 131 ? -6.602 -8.534 18.518 1.00 95.50 131 TYR A O 1
ATOM 1065 N N . ARG A 1 132 ? -7.236 -9.124 16.448 1.00 93.56 132 ARG A N 1
ATOM 1066 C CA . ARG A 1 132 ? -6.008 -8.646 15.805 1.00 93.56 132 ARG A CA 1
ATOM 1067 C C . ARG A 1 132 ? -5.854 -7.130 15.937 1.00 93.56 132 ARG A C 1
ATOM 1069 O O . ARG A 1 132 ? -4.750 -6.677 16.217 1.00 93.56 132 ARG A O 1
ATOM 1076 N N . ILE A 1 133 ? -6.954 -6.382 15.793 1.00 94.44 133 ILE A N 1
ATOM 1077 C CA . ILE A 1 133 ? -7.001 -4.931 16.035 1.00 94.44 133 ILE A CA 1
ATOM 1078 C C . ILE A 1 133 ? -6.710 -4.620 17.502 1.00 94.44 133 ILE A C 1
ATOM 1080 O O . ILE A 1 133 ? -5.792 -3.858 17.779 1.00 94.44 133 ILE A O 1
ATOM 1084 N N . LEU A 1 134 ? -7.397 -5.273 18.445 1.00 94.25 134 LEU A N 1
ATOM 1085 C CA . LEU A 1 134 ? -7.165 -5.024 19.875 1.00 94.25 134 LEU A CA 1
ATOM 1086 C C . LEU A 1 134 ? -5.735 -5.327 20.336 1.00 94.25 134 LEU A C 1
ATOM 1088 O O . LEU A 1 134 ? -5.212 -4.643 21.211 1.00 94.25 134 LEU A O 1
ATOM 1092 N N . LYS A 1 135 ? -5.108 -6.365 19.776 1.00 94.25 135 LYS A N 1
ATOM 1093 C CA . LYS A 1 135 ? -3.740 -6.775 20.126 1.00 94.25 135 LYS A CA 1
ATOM 1094 C C . LYS A 1 135 ? -2.661 -6.021 19.343 1.00 94.25 135 LYS A C 1
ATOM 1096 O O . LYS A 1 135 ? -1.487 -6.293 19.564 1.00 94.25 135 LYS A O 1
ATOM 1101 N N . ASN A 1 136 ? -3.049 -5.139 18.420 1.00 90.56 136 ASN A N 1
ATOM 1102 C CA . ASN A 1 136 ? -2.153 -4.435 17.504 1.00 90.56 136 ASN A CA 1
ATOM 1103 C C . ASN A 1 136 ? -1.167 -5.373 16.757 1.00 90.56 136 ASN A C 1
ATOM 1105 O O . ASN A 1 136 ? 0.017 -5.085 16.591 1.00 90.56 136 ASN A O 1
ATOM 1109 N N . GLN A 1 137 ? -1.642 -6.554 16.337 1.00 85.00 137 GLN A N 1
ATOM 1110 C CA . GLN A 1 137 ? -0.816 -7.597 15.708 1.00 85.00 137 GLN A CA 1
ATOM 1111 C C . GLN A 1 137 ? -0.838 -7.483 14.179 1.00 85.00 137 GLN A C 1
ATOM 1113 O O . GLN A 1 137 ? -1.444 -8.308 13.484 1.00 85.00 137 GLN A O 1
ATOM 1118 N N . PHE A 1 138 ? -0.173 -6.456 13.654 1.00 85.69 138 PHE A N 1
ATOM 1119 C CA . PHE A 1 138 ? -0.030 -6.233 12.214 1.00 85.69 138 PHE A CA 1
ATOM 1120 C C . PHE A 1 138 ? 1.405 -6.437 11.747 1.00 85.69 138 PHE A C 1
ATOM 1122 O O . PHE A 1 138 ? 2.359 -6.194 12.482 1.00 85.69 138 PHE A O 1
ATOM 1129 N N . LYS A 1 139 ? 1.537 -6.913 10.505 1.00 80.75 139 LYS A N 1
ATOM 1130 C CA . LYS A 1 139 ? 2.838 -7.073 9.848 1.00 80.75 139 LYS A CA 1
ATOM 1131 C C . LYS A 1 139 ? 3.381 -5.750 9.305 1.00 80.75 139 LYS A C 1
ATOM 1133 O O . LYS A 1 139 ? 4.587 -5.606 9.182 1.00 80.75 139 LYS A O 1
ATOM 1138 N N . GLN A 1 140 ? 2.491 -4.818 8.976 1.00 79.44 140 GLN A N 1
ATOM 1139 C CA . GLN A 1 140 ? 2.833 -3.517 8.413 1.00 79.44 140 GLN A CA 1
ATOM 1140 C C . GLN A 1 140 ? 2.887 -2.467 9.515 1.00 79.44 140 GLN A C 1
ATOM 1142 O O . GLN A 1 140 ? 2.014 -2.437 10.382 1.00 79.44 140 GLN A O 1
ATOM 1147 N N . GLU A 1 141 ? 3.920 -1.631 9.483 1.00 83.12 141 GLU A N 1
ATOM 1148 C CA . GLU A 1 141 ? 4.160 -0.605 10.495 1.00 83.12 141 GLU A CA 1
ATOM 1149 C C . GLU A 1 141 ? 3.095 0.489 10.478 1.00 83.12 141 GLU A C 1
ATOM 1151 O O . GLU A 1 141 ? 2.509 0.745 11.526 1.00 83.12 141 GLU A O 1
ATOM 1156 N N . ASP A 1 142 ? 2.720 0.990 9.301 1.00 81.75 142 ASP A N 1
ATOM 1157 C CA . ASP A 1 142 ? 1.654 1.987 9.136 1.00 81.75 142 ASP A CA 1
ATOM 1158 C C . ASP A 1 142 ? 0.325 1.560 9.776 1.00 81.75 142 ASP A C 1
ATOM 1160 O O . ASP A 1 142 ? -0.355 2.356 10.425 1.00 81.75 142 ASP A O 1
ATOM 1164 N N . ASP A 1 143 ? -0.053 0.283 9.638 1.00 87.75 143 ASP A N 1
ATOM 1165 C CA . ASP A 1 143 ? -1.258 -0.261 10.272 1.00 87.75 143 ASP A CA 1
ATOM 1166 C C . ASP A 1 143 ? -1.123 -0.293 11.801 1.00 87.75 143 ASP A C 1
ATOM 1168 O O . ASP A 1 143 ? -2.102 -0.028 12.507 1.00 87.75 143 ASP A O 1
ATOM 1172 N N . ARG A 1 144 ? 0.080 -0.589 12.322 1.00 89.25 144 ARG A N 1
ATOM 1173 C CA . ARG A 1 144 ? 0.351 -0.544 13.768 1.00 89.25 144 ARG A CA 1
ATOM 1174 C C . ARG A 1 144 ? 0.240 0.877 14.301 1.00 89.25 144 ARG A C 1
ATOM 1176 O O . ARG A 1 144 ? -0.417 1.088 15.320 1.00 89.25 144 ARG A O 1
ATOM 1183 N N . GLU A 1 145 ? 0.842 1.836 13.605 1.00 91.31 145 GLU A N 1
ATOM 1184 C CA . GLU A 1 145 ? 0.805 3.254 13.964 1.00 91.31 145 GLU A CA 1
ATOM 1185 C C . GLU A 1 145 ? -0.610 3.829 13.885 1.00 91.31 145 GLU A C 1
ATOM 1187 O O . GLU A 1 145 ? -1.049 4.555 14.779 1.00 91.31 145 GLU A O 1
ATOM 1192 N N . ARG A 1 146 ? -1.360 3.491 12.831 1.00 92.62 146 ARG A N 1
ATOM 1193 C CA . ARG A 1 146 ? -2.750 3.918 12.650 1.00 92.62 146 ARG A CA 1
ATOM 1194 C C . ARG A 1 146 ? -3.641 3.413 13.780 1.00 92.62 146 ARG A C 1
ATOM 1196 O O . ARG A 1 146 ? -4.402 4.194 14.348 1.00 92.62 146 ARG A O 1
ATOM 1203 N N . VAL A 1 147 ? -3.542 2.130 14.128 1.00 94.06 147 VAL A N 1
ATOM 1204 C CA . VAL A 1 147 ? -4.343 1.543 15.210 1.00 94.06 147 VAL A CA 1
ATOM 1205 C C . VAL A 1 147 ? -3.960 2.125 16.570 1.00 94.06 147 VAL A C 1
ATOM 1207 O O . VAL A 1 147 ? -4.855 2.434 17.356 1.00 94.06 147 VAL A O 1
ATOM 1210 N N . GLU A 1 148 ? -2.670 2.340 16.839 1.00 94.38 148 GLU A N 1
ATOM 1211 C CA . GLU A 1 148 ? -2.221 2.937 18.102 1.00 94.38 148 GLU A CA 1
ATOM 1212 C C . GLU A 1 148 ? -2.688 4.393 18.246 1.00 94.38 148 GLU A C 1
ATOM 1214 O O . GLU A 1 148 ? -3.176 4.790 19.303 1.00 94.38 148 GLU A O 1
ATOM 1219 N N . ARG A 1 149 ? -2.644 5.175 17.162 1.00 94.56 149 ARG A N 1
ATOM 1220 C CA . ARG A 1 149 ? -3.162 6.551 17.133 1.00 94.56 149 ARG A CA 1
ATOM 1221 C C . ARG A 1 149 ? -4.640 6.616 17.505 1.00 94.56 149 ARG A C 1
ATOM 1223 O O . ARG A 1 149 ? -5.030 7.413 18.352 1.00 94.56 149 ARG A O 1
ATOM 1230 N N . ILE A 1 150 ? -5.456 5.756 16.902 1.00 94.31 150 ILE A N 1
ATOM 1231 C CA . ILE A 1 150 ? -6.895 5.687 17.189 1.00 94.31 150 ILE A CA 1
ATOM 1232 C C . ILE A 1 150 ? -7.136 5.230 18.632 1.00 94.31 150 ILE A C 1
ATOM 1234 O O . ILE A 1 150 ? -8.000 5.763 19.325 1.00 94.31 150 ILE A O 1
ATOM 1238 N N . ARG A 1 151 ? -6.343 4.273 19.123 1.00 93.38 151 ARG A N 1
ATOM 1239 C CA . ARG A 1 151 ? -6.419 3.804 20.508 1.00 93.38 151 ARG A CA 1
ATOM 1240 C C . ARG A 1 151 ? -6.176 4.929 21.515 1.00 93.38 151 ARG A C 1
ATOM 1242 O O . ARG A 1 151 ? -6.914 5.010 22.498 1.00 93.38 151 ARG A O 1
ATOM 1249 N N . MET A 1 152 ? -5.169 5.769 21.273 1.00 91.88 152 MET A N 1
ATOM 1250 C CA . MET A 1 152 ? -4.851 6.948 22.089 1.00 91.88 152 MET A CA 1
ATOM 1251 C C . MET A 1 152 ? -6.029 7.934 22.123 1.00 91.88 152 MET A C 1
ATOM 1253 O O . MET A 1 152 ? -6.505 8.292 23.202 1.00 91.88 152 MET A O 1
ATOM 1257 N N . LEU A 1 153 ? -6.609 8.243 20.954 1.00 89.88 153 LEU A N 1
ATOM 1258 C CA . LEU A 1 153 ? -7.793 9.106 20.839 1.00 89.88 153 LEU A CA 1
ATOM 1259 C C . LEU A 1 153 ? -8.992 8.588 21.649 1.00 89.88 153 LEU A C 1
ATOM 1261 O O . LEU A 1 153 ? -9.618 9.355 22.377 1.00 89.88 153 LEU A O 1
ATOM 1265 N N . VAL A 1 154 ? -9.292 7.288 21.567 1.00 88.69 154 VAL A N 1
ATOM 1266 C CA . VAL A 1 154 ? -10.413 6.676 22.307 1.00 88.69 154 VAL A CA 1
ATOM 1267 C C . VAL A 1 154 ? -10.127 6.586 23.811 1.00 88.69 154 VAL A C 1
ATOM 1269 O O . VAL A 1 154 ? -11.036 6.729 24.625 1.00 88.69 154 VAL A O 1
ATOM 1272 N N . SER A 1 155 ? -8.871 6.354 24.200 1.00 81.19 155 SER A N 1
ATOM 1273 C CA . SER A 1 155 ? -8.480 6.169 25.607 1.00 81.19 155 SER A CA 1
ATOM 1274 C C . SER A 1 155 ? -8.249 7.486 26.359 1.00 81.19 155 SER A C 1
ATOM 1276 O O . SER A 1 155 ? -8.021 7.453 27.571 1.00 81.19 155 SER A O 1
ATOM 1278 N N . GLY A 1 156 ? -8.286 8.629 25.665 1.00 68.25 156 GLY A N 1
ATOM 1279 C CA . GLY A 1 156 ? -8.055 9.952 26.248 1.00 68.25 156 GLY A CA 1
ATOM 1280 C C . GLY A 1 156 ? -6.633 10.154 26.787 1.00 68.25 156 GLY A C 1
ATOM 1281 O O . GLY A 1 156 ? -6.461 10.885 27.763 1.00 68.25 156 GLY A O 1
ATOM 1282 N N . ARG A 1 157 ? -5.634 9.474 26.208 1.00 49.81 157 ARG A N 1
ATOM 1283 C CA . ARG A 1 157 ? -4.210 9.592 26.561 1.00 49.81 157 ARG A CA 1
ATOM 1284 C C . ARG A 1 157 ? -3.366 9.803 25.323 1.00 49.81 157 ARG A C 1
ATOM 1286 O O . ARG A 1 157 ? -3.617 9.064 24.349 1.00 49.81 157 ARG A O 1
#